Protein AF-A0A9D5U6R4-F1 (afdb_monomer_lite)

Foldseek 3Di:
DDDDDDPDPDPPPPPAAEAFLAEQEDALESEEDDDDDHRYEYELYEYEHHNNYHYDDDYDLYHDDDQCAPDVPVPRRAGDPPGPQAQSGAPVPDDQAAPVRAGPPDPDHGGRHRDHHDPPPDDGPDPPPDPDPDPPPDPDPPPDDPDDDDDDDDDDDDDDDDDDDDDD

pLDDT: mean 80.06, std 19.83, range [35.81, 98.75]

Structure (mmCIF, N/CA/C/O backbone):
data_AF-A0A9D5U6R4-F1
#
_entry.id   AF-A0A9D5U6R4-F1
#
loop_
_atom_site.group_PDB
_atom_site.id
_atom_site.type_symbol
_atom_site.label_atom_id
_atom_site.label_alt_id
_atom_site.label_comp_id
_atom_site.label_asym_id
_atom_site.label_entity_id
_atom_site.label_seq_id
_atom_site.pdbx_PDB_ins_code
_atom_site.Cartn_x
_atom_site.Cartn_y
_atom_site.Cartn_z
_atom_site.occupancy
_atom_site.B_iso_or_equiv
_atom_site.auth_seq_id
_atom_site.auth_comp_id
_atom_site.auth_asym_id
_atom_site.auth_atom_id
_atom_site.pdbx_PDB_model_num
ATOM 1 N N . MET A 1 1 ? -17.633 -9.016 54.385 1.00 37.72 1 MET A N 1
ATOM 2 C CA . MET A 1 1 ? -17.630 -10.060 53.334 1.00 37.72 1 MET A CA 1
ATOM 3 C C . MET A 1 1 ? -17.623 -9.356 51.988 1.00 37.72 1 MET A C 1
ATOM 5 O O . MET A 1 1 ? -18.387 -8.419 51.810 1.00 37.72 1 MET A O 1
ATOM 9 N N . ARG A 1 2 ? -16.665 -9.697 51.119 1.00 35.81 2 ARG A N 1
ATOM 10 C CA . ARG A 1 2 ? -16.352 -8.959 49.886 1.00 35.81 2 ARG A CA 1
ATOM 11 C C . ARG A 1 2 ? -17.465 -9.115 48.847 1.00 35.81 2 ARG A C 1
ATOM 13 O O . ARG A 1 2 ? -17.876 -10.236 48.557 1.00 35.81 2 ARG A O 1
ATOM 20 N N . ALA A 1 3 ? -17.893 -7.993 48.273 1.00 36.12 3 ALA A N 1
ATOM 21 C CA . ALA A 1 3 ? -18.716 -7.953 47.076 1.00 36.12 3 ALA A CA 1
ATOM 22 C C . ALA A 1 3 ? -17.971 -8.644 45.924 1.00 36.12 3 ALA A C 1
ATOM 24 O O . ALA A 1 3 ? -16.856 -8.256 45.578 1.00 36.12 3 ALA A O 1
ATOM 25 N N . ARG A 1 4 ? -18.579 -9.675 45.337 1.00 43.94 4 ARG A N 1
ATOM 26 C CA . ARG A 1 4 ? -18.231 -10.137 43.994 1.00 43.94 4 ARG A CA 1
ATOM 27 C C . ARG A 1 4 ? -19.229 -9.486 43.050 1.00 43.94 4 ARG A C 1
ATOM 29 O O . ARG A 1 4 ? -20.343 -9.979 42.898 1.00 43.94 4 ARG A O 1
ATOM 36 N N . SER A 1 5 ? -18.853 -8.339 42.487 1.00 50.94 5 SER A N 1
ATOM 37 C CA . SER A 1 5 ? -19.534 -7.827 41.306 1.00 50.94 5 SER A CA 1
ATOM 38 C C . SER A 1 5 ? -19.172 -8.747 40.145 1.00 50.94 5 SER A C 1
ATOM 40 O O . SER A 1 5 ? -18.002 -8.998 39.855 1.00 50.94 5 SER A O 1
ATOM 42 N N . TRP A 1 6 ? -20.197 -9.322 39.534 1.00 38.03 6 TRP A N 1
ATOM 43 C CA . TRP A 1 6 ? -20.070 -10.084 38.307 1.00 38.03 6 TRP A CA 1
ATOM 44 C C . TRP A 1 6 ? -19.654 -9.114 37.198 1.00 38.03 6 TRP A C 1
ATOM 46 O O . TRP A 1 6 ? -20.438 -8.261 36.793 1.00 38.03 6 TRP A O 1
ATOM 56 N N . GLN A 1 7 ? -18.402 -9.198 36.750 1.00 48.44 7 GLN A N 1
ATOM 57 C CA . GLN A 1 7 ? -17.971 -8.582 35.497 1.00 48.44 7 GLN A CA 1
ATOM 58 C C . GLN A 1 7 ? -18.710 -9.314 34.363 1.00 48.44 7 GLN A C 1
ATOM 60 O O . GLN A 1 7 ? -18.624 -10.536 34.253 1.00 48.44 7 GLN A O 1
ATOM 65 N N . SER A 1 8 ? -19.508 -8.588 33.584 1.00 46.50 8 SER A N 1
ATOM 66 C CA . SER A 1 8 ? -20.368 -9.133 32.527 1.00 46.50 8 SER A CA 1
ATOM 67 C C . SER A 1 8 ? -19.565 -9.878 31.438 1.00 46.50 8 SER A C 1
ATOM 69 O O . SER A 1 8 ? -18.558 -9.338 30.980 1.00 46.50 8 SER A O 1
ATOM 71 N N . PRO A 1 9 ? -20.004 -11.056 30.944 1.00 46.34 9 PRO A N 1
ATOM 72 C CA . PRO A 1 9 ? -19.265 -11.878 29.979 1.00 46.34 9 PRO A CA 1
ATOM 73 C C . PRO A 1 9 ? -19.592 -11.497 28.526 1.00 46.34 9 PRO A C 1
ATOM 75 O O . PRO A 1 9 ? -19.829 -12.360 27.682 1.00 46.34 9 PRO A O 1
ATOM 78 N N . TRP A 1 10 ? -19.680 -10.204 28.218 1.00 43.50 10 TRP A N 1
ATOM 79 C CA . TRP A 1 10 ? -19.979 -9.791 26.851 1.00 43.50 10 TRP A CA 1
ATOM 80 C C . TRP A 1 10 ? -18.699 -9.818 26.027 1.00 43.50 10 TRP A C 1
ATOM 82 O O . TRP A 1 10 ? -17.791 -9.017 26.242 1.00 43.50 10 TRP A O 1
ATOM 92 N N . LEU A 1 11 ? -18.655 -10.713 25.041 1.00 39.19 11 LEU A N 1
ATOM 93 C CA . LEU A 1 11 ? -17.808 -10.528 23.874 1.00 39.19 11 LEU A CA 1
ATOM 94 C C . LEU A 1 11 ? -18.294 -9.239 23.205 1.00 39.19 11 LEU A C 1
ATOM 96 O O . LEU A 1 11 ? -19.313 -9.223 22.514 1.00 39.19 11 LEU A O 1
ATOM 100 N N . ILE A 1 12 ? -17.628 -8.121 23.490 1.00 51.59 12 ILE A N 1
ATOM 101 C CA . ILE A 1 12 ? -17.884 -6.880 22.772 1.00 51.59 12 ILE A CA 1
ATOM 102 C C . ILE A 1 12 ? -17.338 -7.133 21.373 1.00 51.59 12 ILE A C 1
ATOM 104 O O . ILE A 1 12 ? -16.132 -7.074 21.156 1.00 51.59 12 ILE A O 1
ATOM 108 N N . ALA A 1 13 ? -18.224 -7.444 20.427 1.00 47.25 13 ALA A N 1
ATOM 109 C CA . ALA A 1 13 ? -17.892 -7.411 19.013 1.00 47.25 13 ALA A CA 1
ATOM 110 C C . ALA A 1 13 ? -17.652 -5.944 18.640 1.00 47.25 13 ALA A C 1
ATOM 112 O O . ALA A 1 13 ? -18.538 -5.221 18.177 1.00 47.25 13 ALA A O 1
ATOM 113 N N . THR A 1 14 ? -16.457 -5.453 18.942 1.00 57.28 14 THR A N 1
ATOM 114 C CA . THR A 1 14 ? -16.009 -4.153 18.487 1.00 57.28 14 THR A CA 1
ATOM 115 C C . THR A 1 14 ? -15.840 -4.252 16.980 1.00 57.28 14 THR A C 1
ATOM 117 O O . THR A 1 14 ? -15.070 -5.077 16.499 1.00 57.28 14 THR A O 1
ATOM 120 N N . ARG A 1 15 ? -16.577 -3.434 16.217 1.00 62.44 15 ARG A N 1
ATOM 121 C CA . ARG A 1 15 ? -16.230 -3.193 14.813 1.00 62.44 15 ARG A CA 1
ATOM 122 C C . ARG A 1 15 ? -14.799 -2.662 14.802 1.00 62.44 15 ARG A C 1
ATOM 124 O O . ARG A 1 15 ? -14.577 -1.542 15.256 1.00 62.44 15 ARG A O 1
ATOM 131 N N . CYS A 1 16 ? -13.867 -3.498 14.374 1.00 71.31 16 CYS A N 1
ATOM 132 C CA . CYS A 1 16 ? -12.483 -3.146 14.114 1.00 71.31 16 CYS A CA 1
ATOM 133 C C . CYS A 1 16 ? -12.299 -3.232 12.603 1.00 71.31 16 CYS A C 1
ATOM 135 O O . CYS A 1 16 ? -12.712 -4.219 11.990 1.00 71.31 16 CYS A O 1
ATOM 137 N N . ALA A 1 17 ? -11.732 -2.194 12.000 1.00 83.50 17 ALA A N 1
ATOM 138 C CA . ALA A 1 17 ? -11.265 -2.279 10.626 1.00 83.50 17 ALA A CA 1
ATOM 139 C C . ALA A 1 17 ? -9.843 -2.843 10.664 1.00 83.50 17 ALA A C 1
ATOM 141 O O . ALA A 1 17 ? -8.950 -2.204 11.216 1.00 83.50 17 ALA A O 1
ATOM 142 N N . THR A 1 18 ? -9.637 -4.038 10.115 1.00 90.88 18 THR A N 1
ATOM 143 C CA . THR A 1 18 ? -8.285 -4.557 9.891 1.00 90.88 18 THR A CA 1
ATOM 144 C C . THR A 1 18 ? -7.836 -4.117 8.506 1.00 90.88 18 THR A C 1
ATOM 146 O O . THR A 1 18 ? -8.503 -4.412 7.516 1.00 90.88 18 THR A O 1
ATOM 149 N N . ILE A 1 19 ? -6.727 -3.394 8.452 1.00 94.44 19 ILE A N 1
ATOM 150 C CA . ILE A 1 19 ? -6.129 -2.846 7.239 1.00 94.44 19 ILE A CA 1
ATOM 151 C C . ILE A 1 19 ? -4.756 -3.500 7.116 1.00 94.44 19 ILE A C 1
ATOM 153 O O . ILE A 1 19 ? -3.929 -3.375 8.020 1.00 94.44 19 ILE A O 1
ATOM 157 N N . VAL A 1 20 ? -4.543 -4.243 6.032 1.00 96.81 20 VAL A N 1
ATOM 158 C CA . VAL A 1 20 ? -3.340 -5.060 5.840 1.00 96.81 20 VAL A CA 1
ATOM 159 C C . VAL A 1 20 ? -2.777 -4.843 4.448 1.00 96.81 20 VAL A C 1
ATOM 161 O O . VAL A 1 20 ? -3.551 -4.754 3.495 1.00 96.81 20 VAL A O 1
ATOM 164 N N . ASN A 1 21 ? -1.449 -4.786 4.322 1.00 98.19 21 ASN A N 1
ATOM 165 C CA . ASN A 1 21 ? -0.758 -4.637 3.037 1.00 98.19 21 ASN A CA 1
ATOM 166 C C . ASN A 1 21 ? -1.230 -3.403 2.246 1.00 98.19 21 ASN A C 1
ATOM 168 O O . ASN A 1 21 ? -1.357 -3.459 1.024 1.00 98.19 21 ASN A O 1
ATOM 172 N N . CYS A 1 22 ? -1.534 -2.290 2.920 1.00 97.62 22 CYS A N 1
ATOM 173 C CA . CYS A 1 22 ? -2.015 -1.067 2.272 1.00 97.62 22 CYS A CA 1
ATOM 174 C C . CYS A 1 22 ? -0.943 0.029 2.235 1.00 97.62 22 CYS A C 1
ATOM 176 O O . CYS A 1 22 ? -0.164 0.176 3.175 1.00 97.62 22 CYS A O 1
ATOM 178 N N . ILE A 1 23 ? -0.948 0.822 1.160 1.00 98.56 23 ILE A N 1
ATOM 179 C CA . ILE A 1 23 ? -0.139 2.040 1.026 1.00 98.56 23 ILE A CA 1
ATOM 180 C C . ILE A 1 23 ? -1.047 3.257 1.214 1.00 98.56 23 ILE A C 1
ATOM 182 O O . ILE A 1 23 ? -2.086 3.352 0.562 1.00 98.56 23 ILE A O 1
ATOM 186 N N . PHE A 1 24 ? -0.632 4.193 2.065 1.00 97.62 24 PHE A N 1
ATOM 187 C CA . PHE A 1 24 ? -1.296 5.475 2.292 1.00 97.62 24 PHE A CA 1
ATOM 188 C C . PHE A 1 24 ? -0.313 6.611 2.015 1.00 97.62 24 PHE A C 1
ATOM 190 O O . PHE A 1 24 ? 0.597 6.858 2.815 1.00 97.62 24 PHE A O 1
ATOM 197 N N . GLN A 1 25 ? -0.492 7.296 0.885 1.00 97.19 25 GLN A N 1
ATOM 198 C CA . GLN A 1 25 ? 0.412 8.356 0.452 1.00 97.19 25 GLN A CA 1
ATOM 199 C C . GLN A 1 25 ? -0.320 9.650 0.093 1.00 97.19 25 GLN A C 1
ATOM 201 O O . GLN A 1 25 ? -1.372 9.618 -0.538 1.00 97.19 25 GLN A O 1
ATOM 206 N N . SER A 1 26 ? 0.301 10.788 0.421 1.00 96.00 26 SER A N 1
ATOM 207 C CA . SER A 1 26 ? -0.134 12.128 -0.004 1.00 96.00 26 SER A CA 1
ATOM 208 C C . SER A 1 26 ? -1.552 12.492 0.449 1.00 96.00 26 SER A C 1
ATOM 210 O O . SER A 1 26 ? -2.270 13.227 -0.232 1.00 96.00 26 SER A O 1
ATOM 212 N N . HIS A 1 27 ? -1.955 12.000 1.618 1.00 94.56 27 HIS A N 1
ATOM 213 C CA . HIS A 1 27 ? -3.211 12.373 2.257 1.00 94.56 27 HIS A CA 1
ATOM 214 C C . HIS A 1 27 ? -2.981 13.359 3.400 1.00 94.56 27 HIS A C 1
ATOM 216 O O . HIS A 1 27 ? -1.867 13.539 3.877 1.00 94.56 27 HIS A O 1
ATOM 222 N N . GLY A 1 28 ? -4.052 13.990 3.873 1.00 95.25 28 GLY A N 1
ATOM 223 C CA . GLY A 1 28 ? -4.003 14.688 5.152 1.00 95.25 28 GLY A CA 1
ATOM 224 C C . GLY A 1 28 ? -3.686 13.698 6.283 1.00 95.25 28 GLY A C 1
ATOM 225 O O . GLY A 1 28 ? -2.600 13.713 6.858 1.00 95.25 28 GLY A O 1
ATOM 226 N N . TRP A 1 29 ? -4.579 12.731 6.496 1.00 94.94 29 TRP A N 1
ATOM 227 C CA . TRP A 1 29 ? -4.318 11.552 7.320 1.00 94.94 29 TRP A CA 1
ATOM 228 C C . TRP A 1 29 ? -4.257 10.289 6.468 1.00 94.94 29 TRP A C 1
ATOM 230 O O . TRP A 1 29 ? -5.106 10.111 5.597 1.00 94.94 29 TRP A O 1
ATOM 240 N N . GLY A 1 30 ? -3.327 9.378 6.773 1.00 94.75 30 GLY A N 1
ATOM 241 C CA . GLY A 1 30 ? -3.338 8.037 6.180 1.00 94.75 30 GLY A CA 1
ATOM 242 C C . GLY A 1 30 ? -4.554 7.232 6.653 1.00 94.75 30 GLY A C 1
ATOM 243 O O . GLY A 1 30 ? -5.437 6.902 5.866 1.00 94.75 30 GLY A O 1
ATOM 244 N N . VAL A 1 31 ? -4.646 6.972 7.962 1.00 93.44 31 VAL A N 1
ATOM 245 C CA . VAL A 1 31 ? -5.813 6.325 8.589 1.00 93.44 31 VAL A CA 1
ATOM 246 C C . VAL A 1 31 ? -6.255 7.089 9.833 1.00 93.44 31 VAL A C 1
ATOM 248 O O . VAL A 1 31 ? -5.570 7.093 10.853 1.00 93.44 31 VAL A O 1
ATOM 251 N N . TYR A 1 32 ? -7.436 7.707 9.772 1.00 92.31 32 TYR A N 1
ATOM 252 C CA . TYR A 1 32 ? -7.993 8.457 10.895 1.00 92.31 32 TYR A CA 1
ATOM 253 C C . TYR A 1 32 ? -9.382 7.963 11.300 1.00 92.31 32 TYR A C 1
ATOM 255 O O . TYR A 1 32 ? -10.353 8.099 10.558 1.00 92.31 32 TYR A O 1
ATOM 263 N N . GLU A 1 33 ? -9.506 7.455 12.522 1.00 89.69 33 GLU A N 1
ATOM 264 C CA . GLU A 1 33 ? -10.791 7.158 13.145 1.00 89.69 33 GLU A CA 1
ATOM 265 C C . GLU A 1 33 ? -11.291 8.345 13.964 1.00 89.69 33 GLU A C 1
ATOM 267 O O . GLU A 1 33 ? -10.578 8.893 14.813 1.00 89.69 33 GLU A O 1
ATOM 272 N N . THR A 1 34 ? -12.548 8.725 13.753 1.00 83.88 34 THR A N 1
ATOM 273 C CA . THR A 1 34 ? -13.235 9.739 14.555 1.00 83.88 34 THR A CA 1
ATOM 274 C C . THR A 1 34 ? -13.784 9.115 15.845 1.00 83.88 34 THR A C 1
ATOM 276 O O . THR A 1 34 ? -14.183 7.954 15.884 1.00 83.88 34 THR A O 1
ATOM 279 N N . GLY A 1 35 ? -13.788 9.881 16.941 1.00 82.88 35 GLY A N 1
ATOM 280 C CA . GLY A 1 35 ? -14.269 9.420 18.251 1.00 82.88 35 GLY A CA 1
ATOM 281 C C . GLY A 1 35 ? -13.166 9.002 19.229 1.00 82.88 35 GLY A C 1
ATOM 282 O O . GLY A 1 35 ? -11.978 9.019 18.912 1.00 82.88 35 GLY A O 1
ATOM 283 N N . GLN A 1 36 ? -13.571 8.685 20.461 1.00 79.44 36 GLN A N 1
ATOM 284 C CA . GLN A 1 36 ? -12.659 8.469 21.596 1.00 79.44 36 GLN A CA 1
ATOM 285 C C . GLN A 1 36 ? -11.961 7.100 21.577 1.00 79.44 36 GLN A C 1
ATOM 287 O O . GLN A 1 36 ? -10.873 6.967 22.126 1.00 79.44 36 GLN A O 1
ATOM 292 N N . VAL A 1 37 ? -12.562 6.085 20.947 1.00 81.44 37 VAL A N 1
ATOM 293 C CA . VAL A 1 37 ? -12.002 4.727 20.895 1.00 81.44 37 VAL A CA 1
ATOM 294 C C . VAL A 1 37 ? -11.474 4.456 19.494 1.00 81.44 37 VAL A C 1
ATOM 296 O O . VAL A 1 37 ? -12.250 4.475 18.543 1.00 81.44 37 VAL A O 1
ATOM 299 N N . LYS A 1 38 ? -10.172 4.184 19.393 1.00 85.94 38 LYS A N 1
ATOM 300 C CA . LYS A 1 38 ? -9.494 3.780 18.156 1.00 85.94 38 LYS A CA 1
ATOM 301 C C . LYS A 1 38 ? -9.495 2.257 18.059 1.00 85.94 38 LYS A C 1
ATOM 303 O O . LYS A 1 38 ? -9.228 1.583 19.054 1.00 85.94 38 LYS A O 1
ATOM 308 N N . ARG A 1 39 ? -9.898 1.721 16.914 1.00 85.69 39 ARG A N 1
ATOM 309 C CA . ARG A 1 39 ? -10.179 0.301 16.659 1.00 85.69 39 ARG A CA 1
ATOM 310 C C . ARG A 1 39 ? -9.613 -0.193 15.330 1.00 85.69 39 ARG A C 1
ATOM 312 O O . ARG A 1 39 ? -9.753 -1.380 15.034 1.00 85.69 39 ARG A O 1
ATOM 319 N N . ALA A 1 40 ? -8.996 0.675 14.537 1.00 88.31 40 ALA A N 1
ATOM 320 C CA . ALA A 1 40 ? -8.251 0.282 13.359 1.00 88.31 40 ALA A CA 1
ATOM 321 C C . ALA A 1 40 ? -7.046 -0.561 13.789 1.00 88.31 40 ALA A C 1
ATOM 323 O O . ALA A 1 40 ? -6.291 -0.184 14.687 1.00 88.31 40 ALA A O 1
ATOM 324 N N . ASN A 1 41 ? -6.889 -1.711 13.145 1.00 90.25 41 ASN A N 1
ATOM 325 C CA . ASN A 1 41 ? -5.740 -2.585 13.309 1.00 90.25 41 ASN A CA 1
ATOM 326 C C . ASN A 1 41 ? -4.952 -2.588 11.998 1.00 90.25 41 ASN A C 1
ATOM 328 O O . ASN A 1 41 ? -5.452 -3.073 10.984 1.00 90.25 41 ASN A O 1
ATOM 332 N N . LEU A 1 42 ? -3.758 -2.004 12.020 1.00 94.62 42 LEU A N 1
ATOM 333 C CA . LEU A 1 42 ? -2.919 -1.788 10.840 1.00 94.62 42 LEU A CA 1
ATOM 334 C C . LEU A 1 42 ? -1.759 -2.781 10.847 1.00 94.62 42 LEU A C 1
ATOM 336 O O . LEU A 1 42 ? -0.939 -2.710 11.759 1.00 94.62 42 LEU A O 1
ATOM 340 N N . TRP A 1 43 ? -1.664 -3.666 9.854 1.00 96.38 43 TRP A N 1
ATOM 341 C CA . TRP A 1 43 ? -0.562 -4.633 9.718 1.00 96.38 43 TRP A CA 1
ATOM 342 C C . TRP A 1 43 ? 0.132 -4.478 8.368 1.00 96.38 43 TRP A C 1
ATOM 344 O O . TRP A 1 43 ? -0.548 -4.367 7.349 1.00 96.38 43 TRP A O 1
ATOM 354 N N . ASN A 1 44 ? 1.468 -4.479 8.338 1.00 98.19 44 ASN A N 1
ATOM 355 C CA . ASN A 1 44 ? 2.235 -4.456 7.084 1.00 98.19 44 ASN A CA 1
ATOM 356 C C . ASN A 1 44 ? 1.769 -3.333 6.140 1.00 98.19 44 ASN A C 1
ATOM 358 O O . ASN A 1 44 ? 1.522 -3.563 4.961 1.00 98.19 44 ASN A O 1
ATOM 362 N N . CYS A 1 45 ? 1.534 -2.131 6.671 1.00 98.31 45 CYS A N 1
ATOM 363 C CA . CYS A 1 45 ? 1.115 -0.978 5.872 1.00 98.31 45 CYS A CA 1
ATOM 364 C C . CYS A 1 45 ? 2.271 0.004 5.709 1.00 98.31 45 CYS A C 1
ATOM 366 O O . CYS A 1 45 ? 3.100 0.156 6.608 1.00 98.31 45 CYS A O 1
ATOM 368 N N . LEU A 1 46 ? 2.293 0.695 4.576 1.00 98.69 46 LEU A N 1
ATOM 369 C CA . LEU A 1 46 ? 3.282 1.716 4.266 1.00 98.69 4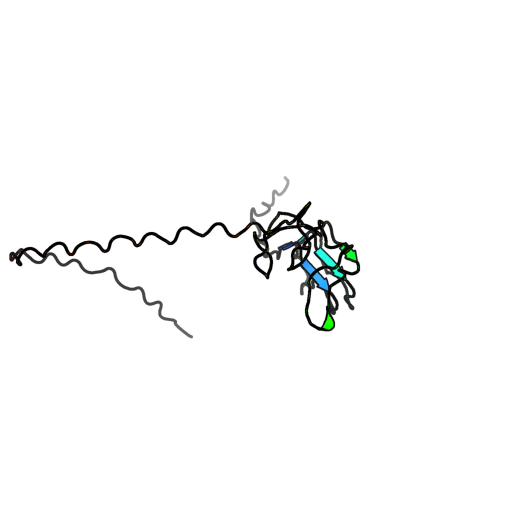6 LEU A CA 1
ATOM 370 C C . LEU A 1 46 ? 2.621 3.093 4.223 1.00 98.69 46 LEU A C 1
ATOM 372 O O . LEU A 1 46 ? 1.554 3.266 3.632 1.00 98.69 46 LEU A O 1
ATOM 376 N N . PHE A 1 47 ? 3.273 4.075 4.830 1.00 98.50 47 PHE A N 1
ATOM 377 C CA . PHE A 1 47 ? 2.829 5.458 4.869 1.00 98.50 47 PHE A CA 1
ATOM 378 C C . PHE A 1 47 ? 3.901 6.385 4.308 1.00 98.50 47 PHE A C 1
ATOM 380 O O . PHE A 1 47 ? 5.081 6.237 4.624 1.00 98.50 47 PHE A O 1
ATOM 387 N N . TRP A 1 48 ? 3.503 7.363 3.496 1.00 98.31 48 TRP A N 1
ATOM 388 C CA . TRP A 1 48 ? 4.447 8.335 2.954 1.00 98.31 48 TRP A CA 1
ATOM 389 C C . TRP A 1 48 ? 3.807 9.693 2.703 1.00 98.31 48 TRP A C 1
ATOM 391 O O . TRP A 1 48 ? 2.739 9.784 2.108 1.00 98.31 48 TRP A O 1
ATOM 401 N N . GLN A 1 49 ? 4.477 10.769 3.118 1.00 97.19 49 GLN A N 1
ATOM 402 C CA . GLN A 1 49 ? 4.041 12.146 2.842 1.00 97.19 49 GLN A CA 1
ATOM 403 C C . GLN A 1 49 ? 2.578 12.438 3.231 1.00 97.19 49 GLN A C 1
ATOM 405 O O . GLN A 1 49 ? 1.879 13.156 2.515 1.00 97.19 49 GLN A O 1
ATOM 410 N N . ASN A 1 50 ? 2.103 11.897 4.357 1.00 96.88 50 ASN A N 1
ATOM 411 C CA . ASN A 1 50 ? 0.813 12.305 4.910 1.00 96.88 50 ASN A CA 1
ATOM 412 C C . ASN A 1 50 ? 0.993 13.577 5.757 1.00 96.88 50 ASN A C 1
ATOM 414 O O . ASN A 1 50 ? 1.919 13.653 6.563 1.00 96.88 50 ASN A O 1
ATOM 418 N N . GLY A 1 51 ? 0.151 14.590 5.547 1.00 96.44 51 GLY A N 1
ATOM 419 C CA . GLY A 1 51 ? 0.376 15.951 6.051 1.00 96.44 51 GLY A CA 1
ATOM 420 C C . GLY A 1 51 ? 0.081 16.152 7.540 1.00 96.44 51 GLY A C 1
ATOM 421 O O . GLY A 1 51 ? 0.850 16.801 8.243 1.00 96.44 51 GLY A O 1
ATOM 422 N N . GLU A 1 52 ? -1.028 15.607 8.031 1.00 95.50 52 GLU A N 1
ATOM 423 C CA . GLU A 1 52 ? -1.443 15.694 9.434 1.00 95.50 52 GLU A CA 1
ATOM 424 C C . GLU A 1 52 ? -0.979 14.492 10.265 1.00 95.50 52 GLU A C 1
ATOM 426 O O . GLU A 1 52 ? -0.732 14.632 11.464 1.00 95.50 52 GLU A O 1
ATOM 431 N N . GLY A 1 53 ? -0.839 13.321 9.641 1.00 94.12 53 GLY A N 1
ATOM 432 C CA . GLY A 1 53 ? -0.242 12.148 10.270 1.00 94.12 53 GLY A CA 1
ATOM 433 C C . GLY A 1 53 ? -0.549 10.832 9.561 1.00 94.12 53 GLY A C 1
ATOM 434 O O . GLY A 1 53 ? -1.471 10.715 8.755 1.00 94.12 53 GLY A O 1
ATOM 435 N N . ASN A 1 54 ? 0.226 9.799 9.885 1.00 94.56 54 ASN A N 1
ATOM 436 C CA . ASN A 1 54 ? 0.100 8.498 9.228 1.00 94.56 54 ASN A CA 1
ATOM 437 C C . ASN A 1 54 ? -1.130 7.725 9.719 1.00 94.56 54 ASN A C 1
ATOM 439 O O . ASN A 1 54 ? -1.932 7.263 8.911 1.00 94.56 54 ASN A O 1
ATOM 443 N N . TYR A 1 55 ? -1.337 7.627 11.033 1.00 93.44 55 TYR A N 1
ATOM 444 C CA . TYR A 1 55 ? -2.504 6.954 11.599 1.00 93.44 55 TYR A CA 1
ATOM 445 C C . TYR A 1 55 ? -2.783 7.388 13.046 1.00 93.44 55 TYR A C 1
ATOM 447 O O . TYR A 1 55 ? -1.880 7.852 13.740 1.00 93.44 55 TYR A O 1
ATOM 455 N N . ASN A 1 56 ? -4.020 7.217 13.530 1.00 89.25 56 ASN A N 1
ATOM 456 C CA . ASN A 1 56 ? -4.382 7.446 14.938 1.00 89.25 56 ASN A CA 1
ATOM 457 C C . ASN A 1 56 ? -4.869 6.158 15.631 1.00 89.25 56 ASN A C 1
ATOM 459 O O . ASN A 1 56 ? -6.052 5.952 15.883 1.00 89.25 56 ASN A O 1
ATOM 463 N N . GLY A 1 57 ? -3.941 5.277 15.989 1.00 84.88 57 GLY A N 1
ATOM 464 C CA . GLY A 1 57 ? -4.278 3.996 16.604 1.00 84.88 57 GLY A CA 1
ATOM 465 C C . GLY A 1 57 ? -3.048 3.134 16.828 1.00 84.88 57 GLY A C 1
ATOM 466 O O . GLY A 1 57 ? -1.951 3.647 17.038 1.00 84.88 57 GLY A O 1
ATOM 467 N N . THR A 1 58 ? -3.235 1.821 16.774 1.00 86.38 58 THR A N 1
ATOM 468 C CA . THR A 1 58 ? -2.152 0.841 16.877 1.00 86.38 58 THR A CA 1
ATOM 469 C C . THR A 1 58 ? -1.877 0.204 15.524 1.00 86.38 58 THR A C 1
ATOM 471 O O . THR A 1 58 ? -2.807 -0.101 14.778 1.00 86.38 58 THR A O 1
ATOM 474 N N . GLY A 1 59 ? -0.609 -0.075 15.246 1.00 91.81 59 GLY A N 1
ATOM 475 C CA . GLY A 1 59 ? -0.230 -0.931 14.134 1.00 91.81 59 GLY A CA 1
ATOM 476 C C . GLY A 1 59 ? 1.050 -1.699 14.411 1.00 91.81 59 GLY A C 1
ATOM 477 O O . GLY A 1 59 ? 1.755 -1.422 15.383 1.00 91.81 59 GLY A O 1
ATOM 478 N N . ILE A 1 60 ? 1.295 -2.698 13.575 1.00 95.12 60 ILE A N 1
ATOM 479 C CA . ILE A 1 60 ? 2.419 -3.631 13.653 1.00 95.12 60 ILE A CA 1
ATOM 480 C C . ILE A 1 60 ? 3.051 -3.697 12.263 1.00 95.12 60 ILE A C 1
ATOM 482 O O . ILE A 1 60 ? 2.333 -3.685 11.262 1.00 95.12 60 ILE A O 1
ATOM 486 N N . ASP A 1 61 ? 4.383 -3.747 12.214 1.00 97.38 61 ASP A N 1
ATOM 487 C CA . ASP A 1 61 ? 5.165 -3.830 10.975 1.00 97.38 61 ASP A CA 1
ATOM 488 C C . ASP A 1 61 ? 4.798 -2.729 9.969 1.00 97.38 61 ASP A C 1
ATOM 490 O O . ASP A 1 61 ? 4.485 -2.978 8.809 1.00 97.38 61 ASP A O 1
ATOM 494 N N . LEU A 1 62 ? 4.785 -1.484 10.449 1.00 98.06 62 LEU A N 1
ATOM 495 C CA . LEU A 1 62 ? 4.491 -0.316 9.627 1.00 98.06 62 LEU A CA 1
ATOM 496 C C . LEU A 1 62 ? 5.773 0.278 9.052 1.00 98.06 62 LEU A C 1
ATOM 498 O O . LEU A 1 62 ? 6.776 0.407 9.755 1.00 98.06 62 LEU A O 1
ATOM 502 N N . ILE A 1 63 ? 5.711 0.681 7.789 1.00 98.50 63 ILE A N 1
ATOM 503 C CA . ILE A 1 63 ? 6.826 1.298 7.073 1.00 98.50 63 ILE A CA 1
ATOM 504 C C . ILE A 1 63 ? 6.505 2.769 6.825 1.00 98.50 63 ILE A C 1
ATOM 506 O O . ILE A 1 63 ? 5.415 3.102 6.368 1.00 98.50 63 ILE A O 1
ATOM 510 N N . GLU A 1 64 ? 7.466 3.649 7.091 1.00 98.06 64 GLU A N 1
ATOM 511 C CA . GLU A 1 64 ? 7.392 5.066 6.733 1.00 98.06 64 GLU A CA 1
ATOM 512 C C . GLU A 1 64 ? 8.521 5.407 5.760 1.00 98.06 64 GLU A C 1
ATOM 514 O O . GLU A 1 64 ? 9.643 5.716 6.161 1.00 98.06 64 GLU A O 1
ATOM 519 N N . ALA A 1 65 ? 8.243 5.264 4.466 1.00 98.44 65 ALA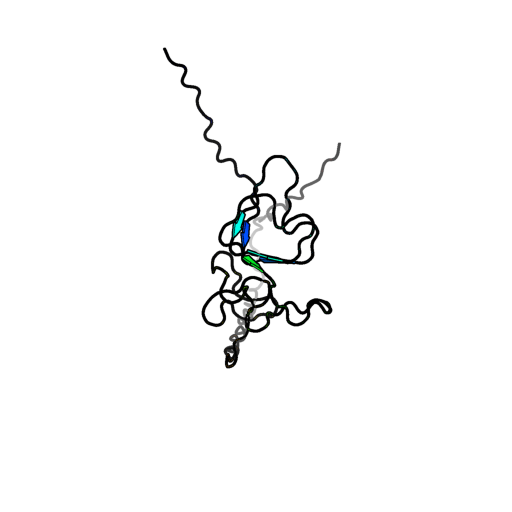 A N 1
ATOM 520 C CA . ALA A 1 65 ? 9.214 5.469 3.397 1.00 98.44 65 ALA A CA 1
ATOM 521 C C . ALA A 1 65 ? 8.506 5.639 2.049 1.00 98.44 65 ALA A C 1
ATOM 523 O O . ALA A 1 65 ? 7.362 5.220 1.891 1.00 98.44 65 ALA A O 1
ATOM 524 N N . ASP A 1 66 ? 9.204 6.217 1.071 1.00 98.38 66 ASP A N 1
ATOM 525 C CA . ASP A 1 66 ? 8.686 6.371 -0.289 1.00 98.38 66 ASP A CA 1
ATOM 526 C C . ASP A 1 66 ? 8.353 5.003 -0.912 1.00 98.38 66 ASP A C 1
ATOM 528 O O . ASP A 1 66 ? 9.252 4.165 -1.005 1.00 98.38 66 ASP A O 1
ATOM 532 N N . PRO A 1 67 ? 7.104 4.742 -1.353 1.00 98.12 67 PRO A N 1
ATOM 533 C CA . PRO A 1 67 ? 6.752 3.484 -2.006 1.00 98.12 67 PRO A CA 1
ATOM 534 C C . PRO A 1 67 ? 7.371 3.335 -3.401 1.00 98.12 67 PRO A C 1
ATOM 536 O O . PRO 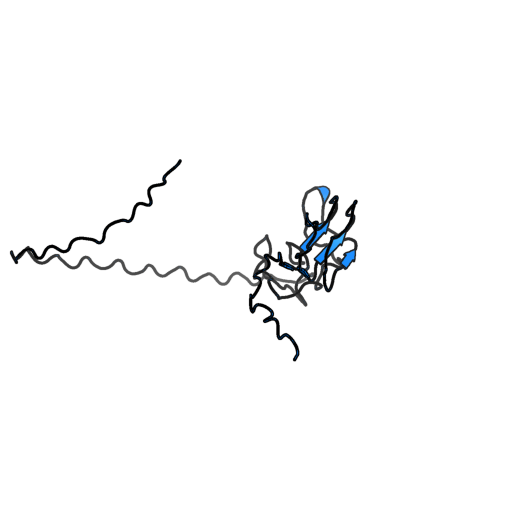A 1 67 ? 7.268 2.254 -3.978 1.00 98.12 67 PRO A O 1
ATOM 539 N N . LEU A 1 68 ? 8.014 4.373 -3.948 1.00 98.31 68 LEU A N 1
ATOM 540 C CA . LEU A 1 68 ? 8.655 4.377 -5.263 1.00 98.31 68 LEU A CA 1
ATOM 541 C C . LEU A 1 68 ? 7.700 3.898 -6.363 1.00 98.31 68 LEU A C 1
ATOM 543 O O . LEU A 1 68 ? 7.950 2.901 -7.040 1.00 98.31 68 LEU A O 1
ATOM 547 N N . PHE A 1 69 ? 6.578 4.598 -6.525 1.00 97.81 69 PHE A N 1
ATOM 548 C CA . PHE A 1 69 ? 5.639 4.305 -7.605 1.00 97.81 69 PHE A CA 1
ATOM 549 C C . PHE A 1 69 ? 6.223 4.630 -8.980 1.00 97.81 69 PHE A C 1
ATOM 551 O O . PHE A 1 69 ? 6.976 5.590 -9.140 1.00 97.81 69 PHE A O 1
ATOM 558 N N . PHE A 1 70 ? 5.826 3.850 -9.986 1.00 96.75 70 PHE A N 1
ATOM 559 C CA . PHE A 1 70 ? 6.259 4.020 -11.369 1.00 96.75 70 PHE A CA 1
ATOM 560 C C . PHE A 1 70 ? 5.880 5.399 -11.908 1.00 96.75 70 PHE A C 1
ATOM 562 O O . PHE A 1 70 ? 6.724 6.092 -12.474 1.00 96.75 70 PHE A O 1
ATOM 569 N N . ASN A 1 71 ? 4.623 5.810 -11.710 1.00 95.94 71 ASN A N 1
ATOM 570 C CA . ASN A 1 71 ? 4.178 7.161 -12.023 1.00 95.94 71 ASN A CA 1
ATOM 571 C C . ASN A 1 71 ? 2.940 7.538 -11.200 1.00 95.94 71 ASN A C 1
ATOM 573 O O . ASN A 1 71 ? 1.801 7.335 -11.615 1.00 95.94 71 ASN A O 1
ATOM 577 N N . LEU A 1 72 ? 3.178 8.134 -10.031 1.00 93.38 72 LEU A N 1
ATOM 578 C CA . LEU A 1 72 ? 2.111 8.577 -9.135 1.00 93.38 72 LEU A CA 1
ATOM 579 C C . LEU A 1 72 ? 1.187 9.626 -9.777 1.00 93.38 72 LEU A C 1
ATOM 581 O O . LEU A 1 72 ? -0.020 9.587 -9.555 1.00 93.38 72 LEU A O 1
ATOM 585 N N . ALA A 1 73 ? 1.738 10.553 -10.567 1.00 94.38 73 ALA A N 1
ATOM 586 C CA . ALA A 1 73 ? 0.973 11.648 -11.166 1.00 94.38 73 ALA A CA 1
ATOM 587 C C . ALA A 1 73 ? -0.075 11.148 -12.172 1.00 94.38 73 ALA A C 1
ATOM 589 O O . ALA A 1 73 ? -1.163 11.717 -12.251 1.00 94.38 73 ALA A O 1
ATOM 590 N N . ASP A 1 74 ? 0.230 10.052 -12.869 1.00 96.12 74 ASP A N 1
ATOM 591 C CA . ASP A 1 74 ? -0.677 9.415 -13.829 1.00 96.12 74 ASP A CA 1
ATOM 592 C C . ASP A 1 74 ? -1.501 8.266 -13.212 1.00 96.12 74 ASP A C 1
ATOM 594 O O . ASP A 1 74 ? -2.244 7.582 -13.917 1.00 96.12 74 ASP A O 1
ATOM 598 N N . GLY A 1 75 ? -1.397 8.041 -11.895 1.00 94.19 75 GLY A N 1
ATOM 599 C CA . GLY A 1 75 ? -2.112 6.970 -11.193 1.00 94.19 75 GLY A CA 1
ATOM 600 C C . GLY A 1 75 ? -1.560 5.563 -11.453 1.00 94.19 75 GLY A C 1
ATOM 601 O O . GLY A 1 75 ? -2.273 4.575 -11.273 1.00 94.19 75 GLY A O 1
ATOM 602 N N . ASP A 1 76 ? -0.302 5.450 -11.880 1.00 96.19 76 ASP A N 1
ATOM 603 C CA . ASP A 1 76 ? 0.403 4.180 -12.030 1.00 96.19 76 ASP A CA 1
ATOM 604 C C . ASP A 1 76 ? 1.112 3.810 -10.723 1.00 96.19 76 ASP A C 1
ATOM 606 O O . ASP A 1 76 ? 2.265 4.172 -10.465 1.00 96.19 76 ASP A O 1
ATOM 610 N N . PHE A 1 77 ? 0.380 3.073 -9.891 1.00 96.94 77 PHE A N 1
ATOM 611 C CA . PHE A 1 77 ? 0.804 2.648 -8.558 1.00 96.94 77 PHE A CA 1
ATOM 612 C C . PHE A 1 77 ? 1.629 1.355 -8.559 1.00 96.94 77 PHE A C 1
ATOM 614 O O . PHE A 1 77 ? 1.776 0.710 -7.518 1.00 96.94 77 PHE A O 1
ATOM 621 N N . ARG A 1 78 ? 2.160 0.933 -9.712 1.00 96.88 78 ARG A N 1
ATOM 622 C CA . ARG A 1 78 ? 3.145 -0.153 -9.747 1.00 96.88 78 ARG A CA 1
ATOM 623 C C . ARG A 1 78 ? 4.414 0.256 -9.011 1.00 96.88 78 ARG A C 1
ATOM 625 O O . ARG A 1 78 ? 4.823 1.410 -9.079 1.00 96.88 78 ARG A O 1
ATOM 632 N N . LEU A 1 79 ? 5.057 -0.701 -8.354 1.00 97.56 79 LEU A N 1
ATOM 633 C CA . LEU A 1 79 ? 6.295 -0.468 -7.613 1.00 97.56 79 LEU A CA 1
ATOM 634 C C . LEU A 1 79 ? 7.506 -0.469 -8.557 1.00 97.56 79 LEU A C 1
ATOM 636 O O . LEU A 1 79 ? 7.611 -1.313 -9.451 1.00 97.56 79 LEU A O 1
ATOM 640 N N . LEU A 1 80 ? 8.436 0.461 -8.348 1.00 96.94 80 LEU A N 1
ATOM 641 C CA . LEU A 1 80 ? 9.760 0.442 -8.967 1.00 96.94 80 LEU A CA 1
ATOM 642 C C . LEU A 1 80 ? 10.712 -0.487 -8.195 1.00 96.94 80 LEU A C 1
ATOM 644 O O . LEU A 1 80 ? 10.536 -0.698 -6.990 1.00 96.94 80 LEU A O 1
ATOM 648 N N . PRO A 1 81 ? 11.766 -1.010 -8.855 1.00 96.06 81 PRO A N 1
ATOM 649 C CA . PRO A 1 81 ? 12.812 -1.765 -8.174 1.00 96.06 81 PRO A CA 1
ATOM 650 C C . PRO A 1 81 ? 13.405 -0.984 -6.995 1.00 96.06 81 PRO A C 1
ATOM 652 O O . PRO A 1 81 ? 13.740 0.192 -7.124 1.00 96.06 81 PRO A O 1
ATOM 655 N N . GLY A 1 82 ? 13.567 -1.661 -5.856 1.00 96.31 82 GLY A N 1
ATOM 656 C CA . GLY A 1 82 ? 14.082 -1.058 -4.623 1.00 96.31 82 GLY A CA 1
ATOM 657 C C . GLY A 1 82 ? 13.017 -0.413 -3.735 1.00 96.31 82 GLY A C 1
ATOM 658 O O . GLY A 1 82 ? 13.366 0.114 -2.681 1.00 96.31 82 GLY A O 1
ATOM 659 N N . SER A 1 83 ? 11.739 -0.468 -4.124 1.00 98.31 83 SER A N 1
ATOM 660 C CA . SER A 1 83 ? 10.645 -0.027 -3.261 1.00 98.31 83 SER A CA 1
ATOM 661 C C . SER A 1 83 ? 10.662 -0.770 -1.915 1.00 98.31 83 SER A C 1
ATOM 663 O O . SER A 1 83 ? 10.759 -1.999 -1.899 1.00 98.31 83 SER A O 1
ATOM 665 N N . PRO A 1 84 ? 10.509 -0.061 -0.782 1.00 98.56 84 PRO A N 1
ATOM 666 C CA . PRO A 1 84 ? 10.389 -0.674 0.539 1.00 98.56 84 PRO A CA 1
ATOM 667 C C . PRO A 1 84 ? 9.074 -1.448 0.722 1.00 98.56 84 PRO A C 1
ATOM 669 O O . PRO A 1 84 ? 8.931 -2.173 1.701 1.00 98.56 84 PRO A O 1
ATOM 672 N N . ALA A 1 85 ? 8.115 -1.309 -0.200 1.00 98.50 85 ALA A N 1
ATOM 673 C CA . ALA A 1 85 ? 6.8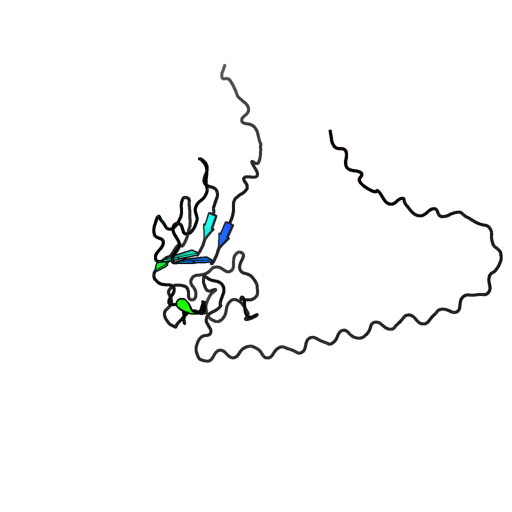95 -2.110 -0.212 1.00 98.50 85 ALA A CA 1
ATOM 674 C C . ALA A 1 85 ? 7.120 -3.537 -0.745 1.00 98.50 85 ALA A C 1
ATOM 676 O O . ALA A 1 85 ? 6.274 -4.402 -0.513 1.00 98.50 85 ALA A O 1
ATOM 677 N N . ILE A 1 86 ? 8.237 -3.788 -1.441 1.00 98.19 86 ILE A N 1
ATOM 678 C CA . ILE A 1 86 ? 8.524 -5.081 -2.069 1.00 98.19 86 ILE A CA 1
ATOM 679 C C . ILE A 1 86 ? 8.880 -6.132 -1.008 1.00 98.19 86 ILE A C 1
ATOM 681 O O . ILE A 1 86 ? 9.772 -5.917 -0.186 1.00 98.19 86 ILE A O 1
ATOM 685 N N . ASN A 1 87 ? 8.220 -7.291 -1.053 1.00 97.31 87 ASN A N 1
ATOM 686 C CA . ASN A 1 87 ? 8.324 -8.410 -0.110 1.00 97.31 87 ASN A CA 1
ATOM 687 C C . ASN A 1 87 ? 8.076 -8.035 1.369 1.00 97.31 87 ASN A C 1
ATOM 689 O O . ASN A 1 87 ? 8.492 -8.770 2.266 1.00 97.31 87 ASN A O 1
ATOM 693 N N . ALA A 1 88 ? 7.436 -6.895 1.642 1.00 98.31 88 ALA A N 1
ATOM 694 C CA . ALA A 1 88 ? 7.204 -6.383 2.997 1.00 98.31 88 ALA A CA 1
ATOM 695 C C . ALA A 1 88 ? 5.787 -6.671 3.536 1.00 98.31 88 ALA A C 1
ATOM 697 O O . ALA A 1 88 ? 5.462 -6.358 4.687 1.00 98.31 88 ALA A O 1
ATOM 698 N N . GLY A 1 89 ? 4.932 -7.250 2.697 1.00 97.94 89 GLY A N 1
ATOM 699 C CA . GLY A 1 89 ? 3.576 -7.655 3.022 1.00 97.94 89 GLY A CA 1
ATOM 700 C C . GLY A 1 89 ? 3.497 -9.007 3.733 1.00 97.94 89 GLY A C 1
ATOM 701 O O . GLY A 1 89 ? 4.469 -9.749 3.875 1.00 97.94 89 GLY A O 1
ATOM 702 N N . THR A 1 90 ? 2.284 -9.354 4.152 1.00 98.12 90 THR A N 1
ATOM 703 C CA . THR A 1 90 ? 1.943 -10.645 4.765 1.00 98.12 90 THR A CA 1
ATOM 704 C C . THR A 1 90 ? 0.952 -11.427 3.909 1.00 98.12 90 THR A C 1
ATOM 706 O O . THR A 1 90 ? 0.114 -10.847 3.226 1.00 98.12 90 THR A O 1
ATOM 709 N N . SER A 1 91 ? 0.982 -12.759 3.990 1.00 97.56 91 SER A N 1
ATOM 710 C CA . SER A 1 91 ? -0.049 -13.616 3.382 1.00 97.56 91 SER A CA 1
ATOM 711 C C . SER A 1 91 ? -1.413 -13.478 4.064 1.00 97.56 91 SER A C 1
ATOM 713 O O . SER A 1 91 ? -2.451 -13.823 3.498 1.00 97.56 91 SER A O 1
ATOM 715 N N . THR A 1 92 ? -1.425 -12.977 5.298 1.00 96.50 92 THR A N 1
ATOM 716 C CA . THR A 1 92 ? -2.635 -12.855 6.108 1.00 96.50 92 THR A CA 1
ATOM 717 C C . THR A 1 92 ? -3.564 -11.801 5.509 1.00 96.50 92 THR A C 1
ATOM 719 O O . THR A 1 92 ? -3.189 -10.644 5.376 1.00 96.50 92 THR A O 1
ATOM 722 N N . PHE A 1 93 ? -4.787 -12.204 5.152 1.00 95.12 93 PHE A N 1
ATOM 723 C CA . PHE A 1 93 ? -5.785 -11.370 4.459 1.00 95.12 93 PHE A CA 1
ATOM 724 C C . PHE A 1 93 ? -5.373 -10.853 3.069 1.00 95.12 93 PHE A C 1
ATOM 726 O O . PHE A 1 93 ? -6.103 -10.050 2.487 1.00 95.12 93 PHE A O 1
ATOM 733 N N . ALA A 1 94 ? -4.264 -11.332 2.498 1.00 95.94 94 ALA A N 1
ATOM 734 C CA . ALA A 1 94 ? -3.899 -10.992 1.131 1.00 95.94 94 ALA A CA 1
ATOM 735 C C . ALA A 1 94 ? -4.846 -11.681 0.128 1.00 95.94 94 ALA A C 1
ATOM 737 O O . ALA A 1 94 ? -5.127 -12.878 0.267 1.00 95.94 94 ALA A O 1
ATOM 738 N N . PRO A 1 95 ? -5.347 -10.968 -0.896 1.00 95.94 95 PRO A N 1
ATOM 739 C CA . PRO A 1 95 ? -6.082 -11.598 -1.984 1.00 95.94 95 PRO A CA 1
ATOM 740 C C . PRO A 1 95 ? -5.152 -12.500 -2.808 1.00 95.94 95 PRO A C 1
ATOM 742 O O . PRO A 1 95 ? -3.946 -12.276 -2.875 1.00 95.94 95 PRO A O 1
ATOM 745 N N . SER A 1 96 ? -5.720 -13.502 -3.486 1.00 96.62 96 SER A N 1
ATOM 746 C CA . SER A 1 96 ? -4.944 -14.415 -4.341 1.00 96.62 96 SER A CA 1
ATOM 747 C C . SER A 1 96 ? -4.339 -13.738 -5.573 1.00 96.62 96 SER A C 1
ATOM 749 O O . SER A 1 96 ? -3.395 -14.270 -6.154 1.00 96.62 96 SER A O 1
ATOM 751 N N . PHE A 1 97 ? -4.890 -12.590 -5.976 1.00 96.00 97 PHE A N 1
ATOM 752 C CA . PHE A 1 97 ? -4.456 -11.835 -7.142 1.00 96.00 97 PHE A CA 1
ATOM 753 C C . PHE A 1 97 ? -4.400 -10.335 -6.847 1.00 96.00 97 PHE A C 1
ATOM 755 O O . PHE A 1 97 ? -5.156 -9.830 -6.014 1.00 96.00 97 PHE A O 1
ATOM 762 N N . ASP A 1 98 ? -3.509 -9.635 -7.541 1.00 96.19 98 ASP A N 1
ATOM 763 C CA . ASP A 1 98 ? -3.405 -8.180 -7.535 1.00 96.19 98 ASP A CA 1
ATOM 764 C C . ASP A 1 98 ? -4.473 -7.522 -8.434 1.00 96.19 98 ASP A C 1
ATOM 766 O O . ASP A 1 98 ? -5.298 -8.199 -9.059 1.00 96.19 98 ASP A O 1
ATOM 770 N N . ILE A 1 99 ? -4.477 -6.188 -8.508 1.00 95.12 99 ILE A N 1
ATOM 771 C CA . ILE A 1 99 ? -5.487 -5.429 -9.268 1.00 95.12 99 ILE A CA 1
ATOM 772 C C . ILE A 1 99 ? -5.468 -5.694 -10.788 1.00 95.12 99 ILE A C 1
ATOM 774 O O . ILE A 1 99 ? -6.438 -5.377 -11.477 1.00 95.12 99 ILE A O 1
ATOM 778 N N . TRP A 1 100 ? -4.404 -6.296 -11.326 1.00 91.38 100 TRP A N 1
ATOM 779 C CA . TRP A 1 100 ? -4.279 -6.686 -12.736 1.00 91.38 100 TRP A CA 1
ATOM 780 C C . TRP A 1 100 ? -4.373 -8.200 -12.952 1.00 91.38 100 TRP A C 1
ATOM 782 O O . TRP A 1 100 ? -4.102 -8.688 -14.051 1.00 91.38 100 TRP A O 1
ATOM 792 N N . GLY A 1 101 ? -4.791 -8.951 -11.930 1.00 91.62 101 GLY A N 1
ATOM 793 C CA . GLY A 1 101 ? -4.963 -10.398 -12.016 1.00 91.62 101 GLY A CA 1
ATOM 794 C C . GLY A 1 101 ? -3.653 -11.180 -11.940 1.00 91.62 101 GLY A C 1
ATOM 795 O O . GLY A 1 101 ? -3.631 -12.360 -12.295 1.00 91.62 101 GLY A O 1
ATOM 796 N N . ARG A 1 102 ? -2.556 -10.562 -11.491 1.00 90.69 102 ARG A N 1
ATOM 797 C CA . ARG A 1 102 ? -1.289 -11.262 -11.250 1.00 90.69 102 ARG A CA 1
ATOM 798 C C . ARG A 1 102 ? -1.367 -12.014 -9.924 1.00 90.69 102 ARG A C 1
ATOM 800 O O . ARG A 1 102 ? -1.978 -11.496 -8.994 1.00 90.69 102 ARG A O 1
ATOM 807 N N . PRO A 1 103 ? -0.799 -13.225 -9.816 1.00 93.12 103 PRO A N 1
ATOM 808 C CA . PRO A 1 103 ? -0.829 -13.981 -8.567 1.00 93.12 103 PRO A CA 1
ATOM 809 C C . PRO A 1 103 ? -0.113 -13.226 -7.443 1.00 93.12 103 PRO A C 1
ATOM 811 O O . PRO A 1 103 ? 0.794 -12.443 -7.708 1.00 93.12 103 PRO A O 1
ATOM 814 N N . ARG A 1 104 ? -0.504 -13.492 -6.192 1.00 94.94 104 ARG A N 1
ATOM 815 C CA . ARG A 1 104 ? 0.206 -13.011 -5.000 1.00 94.94 104 ARG A CA 1
ATOM 816 C C . ARG A 1 104 ? 0.582 -14.187 -4.082 1.00 94.94 104 ARG A C 1
ATOM 818 O O . ARG A 1 104 ? -0.312 -14.963 -3.723 1.00 94.94 104 ARG A O 1
ATOM 825 N N . PRO A 1 105 ? 1.858 -14.334 -3.684 1.00 95.19 105 PRO A N 1
ATOM 826 C CA . PRO A 1 105 ? 2.966 -13.442 -4.002 1.00 95.19 105 PRO A CA 1
ATOM 827 C C . PRO A 1 105 ? 3.620 -13.759 -5.357 1.00 95.19 105 PRO A C 1
ATOM 829 O O . PRO A 1 105 ? 3.494 -14.880 -5.862 1.00 95.19 105 PRO A O 1
ATOM 832 N N . ILE A 1 106 ? 4.379 -12.808 -5.904 1.00 91.94 106 ILE A N 1
ATOM 833 C CA . ILE A 1 106 ? 5.389 -13.081 -6.940 1.00 91.94 106 ILE A CA 1
ATOM 834 C C . ILE A 1 106 ? 6.776 -12.976 -6.307 1.00 91.94 106 ILE A C 1
ATOM 836 O O . ILE A 1 106 ? 7.150 -11.958 -5.741 1.00 91.94 106 ILE A O 1
ATOM 840 N N . GLY A 1 107 ? 7.587 -14.027 -6.440 1.00 87.44 107 GLY A N 1
ATOM 841 C CA . GLY A 1 107 ? 8.936 -14.039 -5.878 1.00 87.44 107 GLY A CA 1
ATOM 842 C C . GLY A 1 107 ? 8.962 -14.451 -4.405 1.00 87.44 107 GLY A C 1
ATOM 843 O O . GLY A 1 107 ? 8.477 -15.529 -4.062 1.00 87.44 107 GLY A O 1
ATOM 844 N N . ALA A 1 108 ? 9.623 -13.659 -3.558 1.00 90.69 108 ALA A N 1
ATOM 845 C CA . ALA A 1 108 ? 10.036 -14.082 -2.215 1.00 90.69 108 ALA A CA 1
ATOM 846 C C . ALA A 1 108 ? 9.004 -13.796 -1.109 1.00 90.69 108 ALA A C 1
ATOM 848 O O . ALA A 1 108 ? 9.068 -14.416 -0.047 1.00 90.69 108 ALA A O 1
ATOM 849 N N . GLY A 1 109 ? 8.061 -12.886 -1.336 1.00 94.31 109 GLY A N 1
ATOM 850 C CA . GLY A 1 109 ? 7.088 -12.449 -0.344 1.00 94.31 109 GLY A CA 1
ATOM 851 C C . GLY A 1 109 ? 5.980 -11.622 -0.977 1.00 94.31 109 GLY A C 1
ATOM 852 O O . GLY A 1 109 ? 6.039 -11.301 -2.155 1.00 94.31 109 GLY A O 1
ATOM 853 N N . TYR A 1 110 ? 4.953 -11.316 -0.186 1.00 98.00 110 TYR A N 1
ATOM 854 C CA . TYR A 1 110 ? 3.860 -10.452 -0.626 1.00 98.00 110 TYR A CA 1
ATOM 855 C C . TYR A 1 110 ? 4.333 -9.008 -0.630 1.00 98.00 110 TYR A C 1
ATOM 857 O O . TYR A 1 110 ? 5.033 -8.592 0.295 1.00 98.00 110 TYR A O 1
ATOM 865 N N . ASP A 1 111 ? 3.885 -8.223 -1.597 1.00 98.50 111 ASP A N 1
ATOM 866 C CA . ASP A 1 111 ? 4.129 -6.785 -1.568 1.00 98.50 111 ASP A CA 1
ATOM 867 C C . ASP A 1 111 ? 3.062 -6.048 -0.757 1.00 98.50 111 ASP A C 1
ATOM 869 O O . ASP A 1 111 ? 1.927 -6.510 -0.599 1.00 98.50 111 ASP A O 1
ATOM 873 N N . ILE A 1 112 ? 3.409 -4.872 -0.243 1.00 98.75 112 ILE A N 1
ATOM 874 C CA . ILE A 1 112 ? 2.434 -3.918 0.290 1.00 98.75 112 ILE A CA 1
ATOM 875 C C . ILE A 1 112 ? 1.859 -3.132 -0.896 1.00 98.75 112 ILE A C 1
ATOM 877 O O . ILE A 1 112 ? 2.598 -2.623 -1.731 1.00 98.75 112 ILE A O 1
ATOM 881 N N . GLY A 1 113 ? 0.536 -2.991 -0.967 1.00 97.94 113 GLY A N 1
ATOM 882 C CA . GLY A 1 113 ? -0.154 -2.210 -1.994 1.00 97.94 113 GLY A CA 1
ATOM 883 C C . GLY A 1 113 ? -0.961 -3.050 -2.984 1.00 97.94 113 GLY A C 1
ATOM 884 O O . GLY A 1 113 ? -1.078 -4.270 -2.868 1.00 97.94 113 GLY A O 1
ATOM 885 N N . ALA A 1 114 ? -1.575 -2.374 -3.958 1.00 96.81 114 ALA A N 1
ATOM 886 C CA . ALA A 1 114 ? -2.538 -2.977 -4.887 1.00 96.81 114 ALA A CA 1
ATOM 887 C C . ALA A 1 1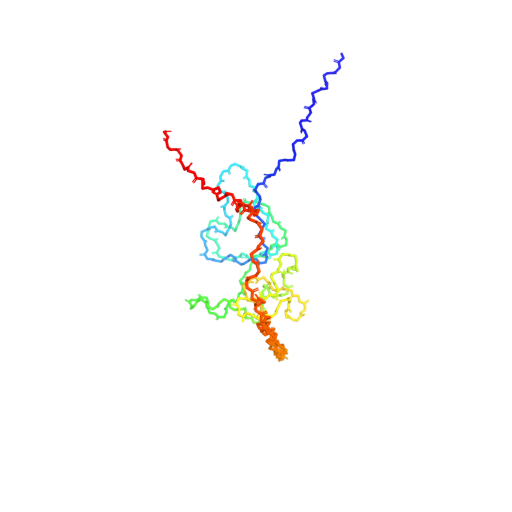14 ? -1.901 -3.816 -6.009 1.00 96.81 114 ALA A C 1
ATOM 889 O O . ALA A 1 114 ? -2.579 -4.673 -6.577 1.00 96.81 114 ALA A O 1
ATOM 890 N N . HIS A 1 115 ? -0.624 -3.576 -6.306 1.00 96.94 115 HIS A N 1
ATOM 891 C CA . HIS A 1 115 ? 0.140 -4.257 -7.348 1.00 96.94 115 HIS A CA 1
ATOM 892 C C . HIS A 1 115 ? 1.192 -5.170 -6.734 1.00 96.94 115 HIS A C 1
ATOM 894 O O . HIS A 1 115 ? 1.805 -4.800 -5.734 1.00 96.94 115 HIS A O 1
ATOM 900 N N . GLU A 1 116 ? 1.424 -6.309 -7.378 1.00 96.44 116 GLU A N 1
ATOM 901 C CA . GLU A 1 116 ? 2.599 -7.134 -7.114 1.00 96.44 116 GLU A CA 1
ATOM 902 C C . GLU A 1 116 ? 3.728 -6.730 -8.083 1.00 96.44 116 GLU A C 1
ATOM 904 O O . GLU A 1 116 ? 3.524 -6.578 -9.299 1.00 96.44 116 GLU A O 1
ATOM 909 N N . PHE A 1 117 ? 4.916 -6.514 -7.535 1.00 95.62 117 PHE A N 1
ATOM 910 C CA . PHE A 1 117 ? 6.148 -6.250 -8.245 1.00 95.62 117 PHE A CA 1
ATOM 911 C C . PHE A 1 117 ? 6.555 -7.480 -9.048 1.00 95.62 117 PHE A C 1
ATOM 913 O O . PHE A 1 117 ? 6.550 -8.617 -8.583 1.00 95.62 117 PHE A O 1
ATOM 920 N N . ASP A 1 118 ? 6.923 -7.215 -10.292 1.00 89.62 118 ASP A N 1
ATOM 921 C CA . ASP A 1 118 ? 7.333 -8.220 -11.254 1.00 89.62 118 ASP A CA 1
ATOM 922 C C . ASP A 1 118 ? 8.867 -8.173 -11.358 1.00 89.62 118 ASP A C 1
ATOM 924 O O . ASP A 1 118 ? 9.410 -7.259 -11.994 1.00 89.62 118 ASP A O 1
ATOM 928 N N . PRO A 1 119 ? 9.596 -9.072 -10.669 1.00 84.44 119 PRO A N 1
ATOM 929 C CA . PRO A 1 119 ? 11.043 -9.066 -10.711 1.00 84.44 119 PRO A CA 1
ATOM 930 C C . PRO A 1 119 ? 11.530 -9.451 -12.115 1.00 84.44 119 PRO A C 1
ATOM 932 O O . PRO A 1 119 ? 10.941 -10.317 -12.765 1.00 84.44 119 PRO A O 1
ATOM 935 N N . PRO A 1 120 ? 12.648 -8.871 -12.588 1.00 80.88 120 PRO A N 1
ATOM 936 C CA . PRO A 1 120 ? 13.213 -9.218 -13.885 1.00 80.88 120 PRO A CA 1
ATOM 937 C C . PRO A 1 120 ? 13.361 -10.736 -14.061 1.00 80.88 120 PRO A C 1
ATOM 939 O O . PRO A 1 120 ? 14.023 -11.400 -13.264 1.00 80.88 120 PRO A O 1
ATOM 942 N N . GLY A 1 121 ? 12.757 -11.274 -15.121 1.00 75.00 121 GLY A N 1
ATOM 943 C CA . GLY A 1 121 ? 12.797 -12.704 -15.437 1.00 75.00 121 GLY A CA 1
ATOM 944 C C . GLY A 1 121 ? 11.620 -13.521 -14.903 1.00 75.00 121 GLY A C 1
ATOM 945 O O . GLY A 1 121 ? 11.568 -14.723 -15.168 1.00 75.00 121 GLY A O 1
ATOM 946 N N . TYR A 1 122 ? 10.656 -12.911 -14.212 1.00 74.88 122 TYR A N 1
ATOM 947 C CA . TYR A 1 122 ? 9.392 -13.584 -13.948 1.00 74.88 122 TYR A CA 1
ATOM 948 C C . TYR A 1 122 ? 8.608 -13.756 -15.256 1.00 74.88 122 TYR A C 1
ATOM 950 O O . TYR A 1 122 ? 8.335 -12.820 -16.007 1.00 74.88 122 TYR A O 1
ATOM 958 N N . VAL A 1 123 ? 8.280 -15.011 -15.546 1.00 72.25 123 VAL A N 1
ATOM 959 C CA . VAL A 1 123 ? 7.371 -15.397 -16.618 1.00 72.25 123 VAL A CA 1
ATOM 960 C C . VAL A 1 123 ? 6.070 -15.802 -15.951 1.00 72.25 123 VAL A C 1
ATOM 962 O O . VAL A 1 123 ? 6.035 -16.768 -15.187 1.00 72.25 123 VAL A O 1
ATOM 965 N N . ALA A 1 124 ? 5.004 -15.040 -16.202 1.00 67.25 124 ALA A N 1
ATOM 966 C CA . ALA A 1 124 ? 3.690 -15.411 -15.699 1.00 67.25 124 ALA A CA 1
ATOM 967 C C . ALA A 1 124 ? 3.381 -16.846 -16.159 1.00 67.25 124 ALA A C 1
ATOM 969 O O . ALA A 1 124 ? 3.625 -17.163 -17.331 1.00 67.25 124 ALA A O 1
ATOM 970 N N . PRO A 1 125 ? 2.877 -17.726 -15.276 1.00 64.69 125 PRO A N 1
ATOM 971 C CA . PRO A 1 125 ? 2.473 -19.050 -15.711 1.00 64.69 125 PRO A CA 1
ATOM 972 C C . PRO A 1 125 ? 1.452 -18.877 -16.837 1.00 64.69 125 PRO A C 1
ATOM 974 O O . PRO A 1 125 ? 0.475 -18.141 -16.678 1.00 64.69 125 PRO A O 1
ATOM 977 N N . THR A 1 126 ? 1.695 -19.516 -17.986 1.00 57.66 126 THR A N 1
ATOM 978 C CA . THR A 1 126 ? 0.717 -19.570 -19.077 1.00 57.66 126 THR A CA 1
ATOM 979 C C . THR A 1 126 ? -0.618 -19.972 -18.460 1.00 57.66 126 THR A C 1
ATOM 981 O O . THR A 1 126 ? -0.633 -20.980 -17.746 1.00 57.66 126 THR A O 1
ATOM 984 N N . PRO A 1 127 ? -1.718 -19.221 -18.670 1.00 58.06 127 PRO A N 1
ATOM 985 C CA . PRO A 1 127 ? -2.999 -19.630 -18.126 1.00 58.06 127 PRO A CA 1
ATOM 986 C C . PRO A 1 127 ? -3.271 -21.038 -18.645 1.00 58.06 127 PRO A C 1
ATOM 988 O O . PRO A 1 127 ? -3.416 -21.242 -19.852 1.00 58.06 127 PRO A O 1
ATOM 991 N N . THR A 1 128 ? -3.284 -22.025 -17.745 1.00 59.94 128 THR A N 1
ATOM 992 C CA . THR A 1 128 ? -3.783 -23.352 -18.090 1.00 59.94 128 THR A CA 1
ATOM 993 C C . THR A 1 128 ? -5.180 -23.112 -18.645 1.00 59.94 128 THR A C 1
ATOM 995 O O . THR A 1 128 ? -5.971 -22.470 -17.942 1.00 59.94 128 THR A O 1
ATOM 998 N N . PRO A 1 129 ? -5.494 -23.534 -19.886 1.00 58.03 129 PRO A N 1
ATOM 999 C CA . PRO A 1 129 ? -6.823 -23.322 -20.427 1.00 58.03 129 PRO A CA 1
ATOM 1000 C C . PRO A 1 129 ? -7.805 -23.888 -19.411 1.00 58.03 129 PRO A C 1
ATOM 1002 O O . PRO A 1 129 ? -7.747 -25.073 -19.074 1.00 58.03 129 PRO A O 1
ATOM 1005 N N . THR A 1 130 ? -8.653 -23.021 -18.853 1.00 68.62 130 THR A N 1
ATOM 1006 C CA . THR A 1 130 ? -9.751 -23.474 -18.008 1.00 68.62 130 THR A CA 1
ATOM 1007 C C . THR A 1 130 ? -10.509 -24.495 -18.847 1.00 68.62 130 THR A C 1
ATOM 1009 O O . THR A 1 130 ? -10.872 -24.146 -19.977 1.00 68.62 130 THR A O 1
ATOM 1012 N N . PRO A 1 131 ? -10.699 -25.748 -18.385 1.00 66.19 131 PRO A N 1
ATOM 1013 C CA . PRO A 1 131 ? -11.472 -26.702 -19.158 1.00 66.19 131 PRO A CA 1
ATOM 1014 C C . PRO A 1 131 ? -12.811 -26.034 -19.445 1.00 66.19 131 PRO A C 1
ATOM 1016 O O . PRO A 1 131 ? -13.510 -25.612 -18.521 1.00 66.19 131 PRO A O 1
ATOM 1019 N N . THR A 1 132 ? -13.117 -25.848 -20.731 1.00 69.94 132 THR A N 1
ATOM 1020 C CA . THR A 1 132 ? -14.426 -25.360 -21.151 1.00 69.94 132 THR A CA 1
ATOM 1021 C C . THR A 1 132 ? -15.450 -26.226 -20.428 1.00 69.94 132 THR A C 1
ATOM 1023 O O . THR A 1 132 ? -15.313 -27.450 -20.508 1.00 69.94 132 THR A O 1
ATOM 1026 N N . PRO A 1 133 ? -16.411 -25.655 -19.673 1.00 69.56 133 PRO A N 1
ATOM 1027 C CA . PRO A 1 133 ? -17.410 -26.471 -19.008 1.00 69.56 133 PRO A CA 1
ATOM 1028 C C . PRO A 1 133 ? -18.052 -27.347 -20.079 1.00 69.56 133 PRO A C 1
ATOM 1030 O O . PRO A 1 133 ? -18.656 -26.834 -21.023 1.00 69.56 133 PRO A O 1
ATOM 1033 N N . THR A 1 134 ? -17.844 -28.662 -19.979 1.00 72.31 134 THR A N 1
ATOM 1034 C CA . THR A 1 134 ? -18.509 -29.626 -20.848 1.00 72.31 134 THR A CA 1
ATOM 1035 C C . THR A 1 134 ? -19.989 -29.325 -20.733 1.00 72.31 134 THR A C 1
ATOM 1037 O O . THR A 1 134 ? -20.516 -29.327 -19.619 1.00 72.31 134 THR A O 1
ATOM 1040 N N . ALA A 1 135 ? -20.638 -28.994 -21.853 1.00 70.06 135 ALA A N 1
ATOM 1041 C CA . ALA A 1 135 ? -22.063 -28.721 -21.857 1.00 70.06 135 ALA A CA 1
ATOM 1042 C C . ALA A 1 135 ? -22.764 -29.860 -21.111 1.00 70.06 135 ALA A C 1
ATOM 1044 O O . ALA A 1 135 ? -22.653 -31.023 -21.507 1.00 70.06 135 ALA A O 1
ATOM 1045 N N . THR A 1 136 ? -23.431 -29.535 -20.002 1.00 72.38 136 THR A N 1
ATOM 1046 C CA . THR A 1 136 ? -24.304 -30.489 -19.324 1.00 72.38 136 THR A CA 1
ATOM 1047 C C . THR A 1 136 ? -25.270 -30.999 -20.389 1.00 72.38 136 THR A C 1
ATOM 1049 O O . THR A 1 136 ? -25.921 -30.158 -21.020 1.00 72.38 136 THR A O 1
ATOM 1052 N N . PRO A 1 137 ? -25.344 -32.319 -20.660 1.00 75.56 137 PRO A N 1
ATOM 1053 C CA . PRO A 1 137 ? -26.246 -32.821 -21.681 1.00 75.56 137 PRO A CA 1
ATOM 1054 C C . PRO A 1 137 ? -27.640 -32.302 -21.352 1.00 75.56 137 PRO A C 1
ATOM 1056 O O . PRO A 1 137 ? -28.128 -32.474 -20.232 1.00 75.56 137 PRO A O 1
ATOM 1059 N N . THR A 1 138 ? -28.250 -31.597 -22.305 1.00 73.31 138 THR A N 1
ATOM 1060 C CA . THR A 1 138 ? -29.648 -31.194 -22.189 1.00 73.31 138 THR A CA 1
ATOM 1061 C C . THR A 1 138 ? -30.440 -32.463 -21.879 1.00 73.31 138 THR A C 1
ATOM 1063 O O . THR A 1 138 ? -30.304 -33.427 -22.637 1.00 73.31 138 THR A O 1
ATOM 1066 N N . PRO A 1 139 ? -31.204 -32.527 -20.771 1.00 73.44 139 PRO A N 1
ATOM 1067 C CA . PRO A 1 139 ? -31.997 -33.709 -20.487 1.00 73.44 139 PRO A CA 1
ATOM 1068 C C . PRO A 1 139 ? -32.892 -33.968 -21.697 1.00 73.44 139 PRO A C 1
ATOM 1070 O O . PRO A 1 139 ? -33.648 -33.087 -22.112 1.00 73.44 139 PRO A O 1
ATOM 1073 N N . THR A 1 140 ? -32.767 -35.155 -22.293 1.00 73.06 140 THR A N 1
ATOM 1074 C CA . THR A 1 140 ? -33.669 -35.604 -23.352 1.00 73.06 140 THR A CA 1
ATOM 1075 C C . THR A 1 140 ? -35.096 -35.436 -22.835 1.00 73.06 140 THR A C 1
ATOM 1077 O O . THR A 1 140 ? -35.376 -35.928 -21.738 1.00 73.06 140 THR A O 1
ATOM 1080 N N . PRO A 1 141 ? -36.001 -34.751 -23.561 1.00 70.25 141 PRO A N 1
ATOM 1081 C CA . PRO A 1 141 ? -37.398 -34.679 -23.168 1.00 70.25 141 PRO A CA 1
ATOM 1082 C C . PRO A 1 141 ? -37.920 -36.103 -22.981 1.00 70.25 141 PRO A C 1
ATOM 1084 O O . PRO A 1 141 ? -38.043 -36.858 -23.946 1.00 70.25 141 PRO A O 1
ATOM 1087 N N . ILE A 1 142 ? -38.181 -36.501 -21.735 1.00 63.38 142 ILE A N 1
ATOM 1088 C CA . ILE A 1 142 ? -38.909 -37.737 -21.468 1.00 63.38 142 ILE A CA 1
ATOM 1089 C C . ILE A 1 142 ? -40.300 -37.488 -22.037 1.00 63.38 142 ILE A C 1
ATOM 1091 O O . ILE A 1 142 ? -40.990 -36.565 -21.599 1.00 63.38 142 ILE A O 1
ATOM 1095 N N . GLY A 1 143 ? -40.672 -38.259 -23.061 1.00 54.47 143 GLY A N 1
ATOM 1096 C CA . GLY A 1 143 ? -41.994 -38.190 -23.665 1.00 54.47 143 GLY A CA 1
ATOM 1097 C C . GLY A 1 143 ? -43.045 -38.253 -22.565 1.00 54.47 143 GLY A C 1
ATOM 1098 O O . GLY A 1 143 ? -43.108 -39.227 -21.818 1.00 54.47 143 GLY A O 1
ATOM 1099 N N . GLN A 1 144 ? -43.822 -37.181 -22.430 1.00 59.72 144 GLN A N 1
ATOM 1100 C CA . GLN A 1 144 ? -44.935 -37.116 -21.497 1.00 59.72 144 GLN A CA 1
ATOM 1101 C C . GLN A 1 144 ? -45.874 -38.294 -21.812 1.00 59.72 144 GLN A C 1
ATOM 1103 O O . GLN A 1 144 ? -46.390 -38.346 -22.933 1.00 59.72 144 GLN A O 1
ATOM 1108 N N . PRO A 1 145 ? -46.087 -39.263 -20.900 1.00 59.53 145 PRO A N 1
ATOM 1109 C CA . PRO A 1 145 ? -47.077 -40.301 -21.141 1.00 59.53 145 PRO A CA 1
ATOM 1110 C C . PRO A 1 145 ? -48.460 -39.643 -21.289 1.00 59.53 145 PRO A C 1
ATOM 1112 O O . PRO A 1 145 ? -48.719 -38.616 -20.650 1.00 59.53 145 PRO A O 1
ATOM 1115 N N . PRO A 1 146 ? -49.346 -40.186 -22.144 1.00 61.56 146 PRO A N 1
ATOM 1116 C CA . PRO A 1 146 ? -50.666 -39.613 -22.370 1.00 61.56 146 PRO A CA 1
ATOM 1117 C C . PRO A 1 146 ? -51.409 -39.467 -21.041 1.00 61.56 146 PRO A C 1
ATOM 1119 O O . PRO A 1 146 ? -51.387 -40.371 -20.206 1.00 61.56 146 PRO A O 1
ATOM 1122 N N . PHE A 1 147 ? -52.032 -38.303 -20.848 1.00 53.81 147 PHE A N 1
ATOM 1123 C CA . PHE A 1 147 ? -52.754 -37.917 -19.640 1.00 53.81 147 PHE A CA 1
ATOM 1124 C C . PHE A 1 147 ? -53.779 -38.986 -19.228 1.00 53.81 147 PHE A C 1
ATOM 1126 O O . PHE A 1 147 ? -54.906 -39.014 -19.717 1.00 53.81 147 PHE A O 1
ATOM 1133 N N . GLY A 1 148 ? -53.390 -39.859 -18.300 1.00 52.16 148 GLY A N 1
ATOM 1134 C CA . GLY A 1 148 ? -54.306 -40.719 -17.567 1.00 52.16 148 GLY A CA 1
ATOM 1135 C C . GLY A 1 148 ? -54.946 -39.909 -16.449 1.00 52.16 148 GLY A C 1
ATOM 1136 O O . GLY A 1 148 ? -54.255 -39.475 -15.529 1.00 52.16 148 GLY A O 1
ATOM 1137 N N . LEU A 1 149 ? -56.257 -39.692 -16.538 1.00 58.22 149 LEU A N 1
ATOM 1138 C CA . LEU A 1 149 ? -57.072 -39.049 -15.508 1.00 58.22 149 LEU A CA 1
ATOM 1139 C C . LEU A 1 149 ? -56.881 -39.760 -14.158 1.00 58.22 149 LEU A C 1
ATOM 1141 O O . LEU A 1 149 ? -57.434 -40.834 -13.950 1.00 58.22 149 LEU A O 1
ATOM 1145 N N . HIS A 1 150 ? -56.130 -39.154 -13.237 1.00 52.09 150 HIS A N 1
ATOM 1146 C CA . HIS A 1 150 ? -56.080 -39.571 -11.835 1.00 52.09 150 HIS A CA 1
ATOM 1147 C C . HIS A 1 150 ? -56.188 -38.354 -10.900 1.00 52.09 150 HIS A C 1
ATOM 1149 O O . HIS A 1 150 ? -55.850 -37.236 -11.300 1.00 52.09 150 HIS A O 1
ATOM 1155 N N . PRO A 1 151 ? -56.757 -38.533 -9.693 1.00 51.62 151 PRO A N 1
ATOM 1156 C CA . PRO A 1 151 ? -57.471 -37.482 -8.974 1.00 51.62 151 PRO A CA 1
ATOM 1157 C C . PRO A 1 151 ? -56.554 -36.383 -8.440 1.00 51.62 151 PRO A C 1
ATOM 1159 O O . PRO A 1 151 ? -55.438 -36.629 -7.989 1.00 51.62 151 PRO A O 1
ATOM 1162 N N . ARG A 1 152 ? -57.074 -35.152 -8.463 1.00 56.53 152 ARG A N 1
ATOM 1163 C CA . ARG A 1 152 ? -56.410 -33.938 -7.982 1.00 56.53 152 ARG A CA 1
ATOM 1164 C C . ARG A 1 152 ? -56.046 -34.0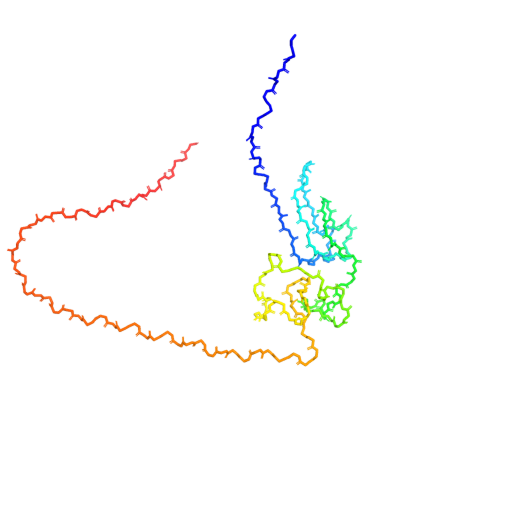77 -6.499 1.00 56.53 152 ARG A C 1
ATOM 1166 O O . ARG A 1 152 ? -56.907 -33.908 -5.642 1.00 56.53 152 ARG A O 1
ATOM 1173 N N . HIS A 1 153 ? -54.769 -34.281 -6.195 1.00 49.44 153 HIS A N 1
ATOM 1174 C CA . HIS A 1 153 ? -54.212 -33.839 -4.922 1.00 49.44 153 HIS A CA 1
ATOM 1175 C C . HIS A 1 153 ? -53.597 -32.458 -5.133 1.00 49.44 153 HIS A C 1
ATOM 1177 O O . HIS A 1 153 ? -52.605 -32.290 -5.839 1.00 49.44 153 HIS A O 1
ATOM 1183 N N . CYS A 1 154 ? -54.258 -31.452 -4.565 1.00 51.03 154 CYS A N 1
ATOM 1184 C CA . CYS A 1 154 ? -53.802 -30.073 -4.530 1.00 51.03 154 CYS A CA 1
ATOM 1185 C C . CYS A 1 154 ? -52.451 -29.996 -3.808 1.00 51.03 154 CYS A C 1
ATOM 1187 O O . CYS A 1 154 ? -52.402 -30.065 -2.584 1.00 51.03 154 CYS A O 1
ATOM 1189 N N . PHE A 1 155 ? -51.361 -29.819 -4.551 1.00 44.09 155 PHE A N 1
ATOM 1190 C CA . PHE A 1 155 ? -50.130 -29.277 -3.986 1.00 44.09 155 PHE A CA 1
ATOM 1191 C C . PHE A 1 155 ? -50.190 -27.756 -4.121 1.00 44.09 155 PHE A C 1
ATOM 1193 O O . PHE A 1 155 ? -49.989 -27.201 -5.201 1.00 44.09 155 PHE A O 1
ATOM 1200 N N . SER A 1 156 ? -50.515 -27.076 -3.023 1.00 49.91 156 SER A N 1
ATOM 1201 C CA . SER A 1 156 ? -50.319 -25.630 -2.919 1.00 49.91 156 SER A CA 1
ATOM 1202 C C . SER A 1 156 ? -48.814 -25.327 -2.894 1.00 49.91 156 SER A C 1
ATOM 1204 O O . SER A 1 156 ? -48.099 -25.944 -2.101 1.00 49.91 156 SER A O 1
ATOM 1206 N N . PRO A 1 157 ? -48.300 -24.382 -3.703 1.00 52.12 157 PRO A N 1
ATOM 1207 C CA . PRO A 1 157 ? -46.930 -23.899 -3.550 1.00 52.12 157 PRO A CA 1
ATOM 1208 C C . PRO A 1 157 ? -46.789 -23.081 -2.249 1.00 52.12 157 PRO A C 1
ATOM 1210 O O . PRO A 1 157 ? -47.743 -22.405 -1.850 1.00 52.12 157 PRO A O 1
ATOM 1213 N N . PRO A 1 158 ? -45.622 -23.098 -1.573 1.00 47.88 158 PRO A N 1
ATOM 1214 C CA . PRO A 1 158 ? -45.413 -22.298 -0.373 1.00 47.88 158 PRO A CA 1
ATOM 1215 C C . PRO A 1 158 ? -45.440 -20.797 -0.698 1.00 47.88 158 PRO A C 1
ATOM 1217 O O . PRO A 1 158 ? -44.903 -20.335 -1.707 1.00 47.88 158 PRO A O 1
ATOM 1220 N N . ALA A 1 159 ? -46.097 -20.041 0.180 1.00 48.31 159 ALA A N 1
ATOM 1221 C CA . ALA A 1 159 ? -46.333 -18.611 0.054 1.00 48.31 159 ALA A CA 1
ATOM 1222 C C . ALA A 1 159 ? -45.028 -17.796 -0.022 1.00 48.31 159 ALA A C 1
ATOM 1224 O O . ALA A 1 159 ? -44.127 -17.933 0.804 1.00 48.31 159 ALA A O 1
ATOM 1225 N N . ARG A 1 160 ? -44.967 -16.871 -0.988 1.00 48.78 160 ARG A N 1
ATOM 1226 C CA . ARG A 1 160 ? -43.973 -15.790 -1.046 1.00 48.78 160 ARG A CA 1
ATOM 1227 C C . ARG A 1 160 ? -44.215 -14.827 0.121 1.00 48.78 160 ARG A C 1
ATOM 1229 O O . ARG A 1 160 ? -45.190 -14.077 0.103 1.00 48.78 160 ARG A O 1
ATOM 1236 N N . ALA A 1 161 ? -43.319 -14.794 1.104 1.00 42.38 161 ALA A N 1
ATOM 1237 C CA . ALA A 1 161 ? -43.314 -13.738 2.112 1.00 42.38 161 ALA A CA 1
ATOM 1238 C C . ALA A 1 161 ? -42.868 -12.414 1.464 1.00 42.38 161 ALA A C 1
ATOM 1240 O O . ALA A 1 161 ? -41.704 -12.233 1.111 1.00 42.38 161 ALA A O 1
ATOM 1241 N N . ARG A 1 162 ? -43.811 -11.486 1.270 1.00 50.28 162 ARG A N 1
ATOM 1242 C CA . ARG A 1 162 ? -43.538 -10.094 0.889 1.00 50.28 162 ARG A CA 1
ATOM 1243 C C . ARG A 1 162 ? -43.438 -9.291 2.187 1.00 50.28 162 ARG A C 1
ATOM 1245 O O . ARG A 1 162 ? -44.450 -9.087 2.850 1.00 50.28 162 ARG A O 1
ATOM 1252 N N . VAL A 1 163 ? -42.237 -8.851 2.560 1.00 50.22 163 VAL A N 1
ATOM 1253 C CA . VAL A 1 163 ? -42.059 -7.909 3.675 1.00 50.22 163 VAL A CA 1
ATOM 1254 C C . VAL A 1 163 ? -42.664 -6.572 3.249 1.00 50.22 163 VAL A C 1
ATOM 1256 O O . VAL A 1 163 ? -42.229 -5.966 2.269 1.00 50.22 163 VAL A O 1
ATOM 1259 N N . ARG A 1 164 ? -43.722 -6.150 3.945 1.00 57.03 164 ARG A N 1
ATOM 1260 C CA . ARG A 1 164 ? -44.340 -4.829 3.805 1.00 57.03 164 ARG A CA 1
ATOM 1261 C C . ARG A 1 164 ? -43.705 -3.925 4.858 1.00 57.03 164 ARG A C 1
ATOM 1263 O O . ARG A 1 164 ? -43.711 -4.260 6.038 1.00 57.03 164 ARG A O 1
ATOM 1270 N N . THR A 1 165 ? -43.130 -2.816 4.417 1.00 60.91 165 THR A N 1
ATOM 1271 C CA . THR A 1 165 ? -42.707 -1.713 5.278 1.00 60.91 165 THR A CA 1
ATOM 1272 C C . THR A 1 165 ? -43.924 -1.106 5.982 1.00 60.91 165 THR A C 1
ATOM 1274 O O . THR A 1 165 ? -44.991 -0.984 5.377 1.00 60.91 165 THR A O 1
ATOM 1277 N N . TYR A 1 166 ? -43.753 -0.694 7.238 1.00 48.22 166 TYR A N 1
ATOM 1278 C CA . TYR A 1 166 ? -44.651 0.245 7.907 1.00 48.22 166 TYR A CA 1
ATOM 1279 C C . TYR A 1 166 ? -43.829 1.450 8.356 1.00 48.22 166 TYR A C 1
ATOM 1281 O O . TYR A 1 166 ? -42.880 1.309 9.123 1.00 48.22 166 TYR A O 1
ATOM 1289 N N . SER A 1 167 ? -44.186 2.615 7.820 1.00 50.69 167 SER A N 1
ATOM 1290 C CA . SER A 1 167 ? -43.867 3.919 8.389 1.00 50.69 167 SER A CA 1
ATOM 1291 C C . SER A 1 167 ? -44.921 4.276 9.434 1.00 50.69 167 SER A C 1
ATOM 1293 O O . SER A 1 167 ? -46.112 4.190 9.126 1.00 50.69 167 SER A O 1
ATOM 1295 N N . THR A 1 168 ? -44.476 4.768 10.582 1.00 58.09 168 THR A N 1
ATOM 1296 C CA . THR A 1 168 ? -45.050 5.923 11.289 1.00 58.09 168 THR A CA 1
ATOM 1297 C C . THR A 1 168 ? -43.907 6.615 11.998 1.00 58.09 168 THR A C 1
ATOM 1299 O O . THR A 1 168 ? -43.175 5.881 12.701 1.00 58.09 168 THR A O 1
#

Sequence (168 aa):
MRARSWQSPWLIATRCATIVNCIFQSHGWGVYETGQVKRANLWNCLFWQNGEGNYNGTGIDLIEADPLFFNLADGDFRLLPGSPAINAGTSTFAPSFDIWGRPRPIGAGYDIGAHEFDPPGYVAPTPTPTPTPTATPTPTPIGQPPFGLHPRHCFSPPARARVRTYST

Secondary structure (DSSP, 8-state):
-----------------EEES-EEESSSEEE---SS----EEES-EEES-SSEEESSEEES-EES---EEETTTTEEEEPTT-TTTT---STT--SB-TTS-BS--TTSPPSSSS----TT--PPP-PPPPP-PPPPPPP--PPPP---------PPPP---------

Radius of gyration: 28.18 Å; chains: 1; bounding box: 72×57×77 Å